Protein AF-A0A7W0L4Z2-F1 (afdb_monomer)

Secondary structure (DSSP, 8-state):
--------PPP---TT--TTTSPPP-HHHHHHHHHHHHHHHHHHHHHHGGGS-SS--SGGGGTTTTT----

Solvent-accessible surface area (backbone atoms only — not comparable to full-atom values): 4784 Å² total; per-residue (Å²): 134,56,67,84,80,84,86,87,84,80,86,46,72,70,48,77,81,45,80,95,80,55,72,63,71,50,73,67,55,37,52,50,43,46,63,76,40,46,65,60,53,48,53,49,49,68,64,46,58,80,69,56,68,90,70,78,87,53,72,34,67,58,63,52,71,84,67,70,87,79,135

Foldseek 3Di:
DLDPDDDDDDDQADAPPDPPPGDHDDPVSSVVSCVVCVVVVVVVCVVVVVVPDPDPPDPSNCVCPVVDDDD

Radius of gyration: 19.13 Å; Cα contacts (8 Å, |Δi|>4): 34; chains: 1; bounding box: 39×20×52 Å

Mean predicted aligned error: 4.81 Å

Structure (mmCIF, N/CA/C/O backbone):
data_AF-A0A7W0L4Z2-F1
#
_entry.id   AF-A0A7W0L4Z2-F1
#
loop_
_atom_site.group_PDB
_atom_site.id
_atom_site.type_symbol
_atom_site.label_atom_id
_atom_site.label_alt_id
_atom_site.label_comp_id
_atom_site.label_asym_id
_atom_site.label_entity_id
_atom_site.label_seq_id
_atom_site.pdbx_PDB_ins_code
_atom_site.Cartn_x
_atom_site.Cartn_y
_atom_site.Cartn_z
_atom_site.occupancy
_atom_site.B_iso_or_equiv
_atom_site.auth_seq_id
_atom_site.auth_comp_id
_atom_site.auth_asym_id
_atom_site.auth_atom_id
_atom_site.pdbx_PDB_model_num
ATOM 1 N N . LEU A 1 1 ? -3.916 9.107 17.437 1.00 76.75 1 LEU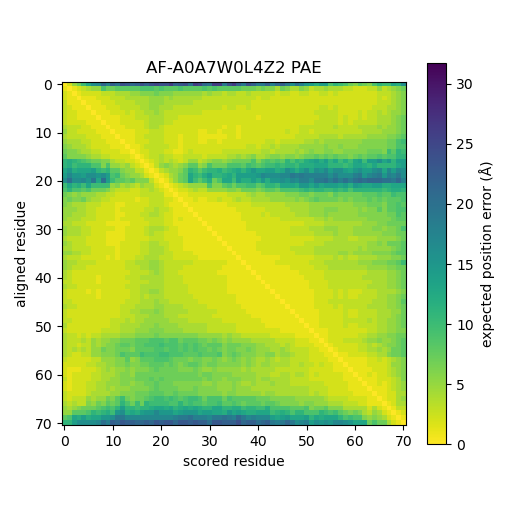 A N 1
ATOM 2 C CA . LEU A 1 1 ? -3.131 8.167 16.603 1.00 76.75 1 LEU A CA 1
ATOM 3 C C . LEU A 1 1 ? -3.411 6.772 17.148 1.00 76.75 1 LEU A C 1
ATOM 5 O O . LEU A 1 1 ? -3.465 6.674 18.356 1.00 76.75 1 LEU A O 1
ATOM 9 N N . GLU A 1 2 ? -3.722 5.799 16.284 1.00 91.12 2 GLU A N 1
ATOM 10 C CA . GLU A 1 2 ? -4.073 4.376 16.553 1.00 91.12 2 GLU A CA 1
ATOM 11 C C . GLU A 1 2 ? -4.793 3.859 15.295 1.00 91.12 2 GLU A C 1
ATOM 13 O O . GLU A 1 2 ? -6.008 3.656 15.258 1.00 91.12 2 GLU A O 1
ATOM 18 N N . ILE A 1 3 ? -4.051 3.812 14.187 1.00 93.25 3 ILE A N 1
ATOM 19 C CA . ILE A 1 3 ? -4.569 3.532 12.843 1.00 93.25 3 ILE A CA 1
ATOM 20 C C . ILE A 1 3 ? -4.118 2.112 12.476 1.00 93.25 3 ILE A C 1
ATOM 22 O O . ILE A 1 3 ? -2.915 1.856 12.489 1.00 93.25 3 ILE A O 1
ATOM 26 N N . CYS A 1 4 ? -5.040 1.189 12.147 1.00 92.88 4 CYS A N 1
ATOM 27 C CA . CYS A 1 4 ? -4.624 -0.042 11.457 1.00 92.88 4 CYS A CA 1
ATOM 28 C C . CYS A 1 4 ? -4.215 0.418 10.027 1.00 92.88 4 CYS A C 1
ATOM 30 O O . CYS A 1 4 ? -5.066 0.872 9.262 1.00 92.88 4 CYS A O 1
ATOM 32 N N . TYR A 1 5 ? -2.917 0.405 9.702 1.00 93.81 5 TYR A N 1
ATOM 33 C CA . TYR A 1 5 ? -2.366 0.904 8.430 1.00 93.81 5 TYR A CA 1
ATOM 34 C C . TYR A 1 5 ? -1.912 -0.257 7.543 1.00 93.81 5 TYR A C 1
ATOM 36 O O . TYR A 1 5 ? -1.293 -1.203 8.027 1.00 93.81 5 TYR A O 1
ATOM 44 N N . ALA A 1 6 ? -2.179 -0.161 6.242 1.00 94.50 6 ALA A N 1
ATOM 45 C CA . ALA A 1 6 ? -1.686 -1.092 5.235 1.00 94.50 6 ALA A CA 1
ATOM 46 C C . ALA A 1 6 ? -1.215 -0.315 4.000 1.00 94.50 6 ALA A C 1
ATOM 48 O O . ALA A 1 6 ? -1.829 0.683 3.626 1.00 94.50 6 ALA A O 1
ATOM 49 N N . ASN A 1 7 ? -0.136 -0.785 3.371 1.00 96.25 7 ASN A N 1
ATOM 50 C CA . ASN A 1 7 ? 0.396 -0.217 2.135 1.00 96.25 7 ASN A CA 1
ATOM 51 C C . ASN A 1 7 ? 0.055 -1.118 0.942 1.00 96.25 7 ASN A C 1
ATOM 53 O O . ASN A 1 7 ? 0.157 -2.340 1.043 1.00 96.25 7 ASN A O 1
ATOM 57 N N . VAL A 1 8 ? -0.275 -0.505 -0.194 1.00 96.25 8 VAL A N 1
ATOM 58 C CA . VAL A 1 8 ? -0.358 -1.176 -1.495 1.00 96.25 8 VAL A CA 1
ATOM 59 C C . VAL A 1 8 ? 0.687 -0.539 -2.402 1.00 96.25 8 VAL A C 1
ATOM 61 O O . VAL A 1 8 ? 0.495 0.571 -2.892 1.00 96.25 8 VAL A O 1
ATOM 64 N N . ALA A 1 9 ? 1.803 -1.239 -2.600 1.00 96.31 9 ALA A N 1
ATOM 65 C CA . ALA A 1 9 ? 2.874 -0.807 -3.488 1.00 96.31 9 ALA A CA 1
ATOM 66 C C . ALA A 1 9 ? 2.696 -1.447 -4.869 1.00 96.31 9 ALA A C 1
ATOM 68 O O . ALA A 1 9 ? 2.632 -2.672 -4.988 1.00 96.31 9 ALA A O 1
ATOM 69 N N . LEU A 1 10 ? 2.616 -0.615 -5.905 1.00 96.50 10 LEU A N 1
ATOM 70 C CA . LEU A 1 10 ? 2.634 -1.053 -7.295 1.00 96.50 10 LEU A CA 1
ATOM 71 C C . LEU A 1 10 ? 4.078 -1.004 -7.795 1.00 96.50 10 LEU A C 1
ATOM 73 O O . LEU A 1 10 ? 4.682 0.064 -7.796 1.00 96.50 10 LEU A O 1
ATOM 77 N N . ILE A 1 11 ? 4.613 -2.150 -8.214 1.00 95.19 11 ILE A N 1
ATOM 78 C CA . ILE A 1 11 ? 5.942 -2.217 -8.829 1.00 95.19 11 ILE A CA 1
ATOM 79 C C . ILE A 1 11 ? 5.860 -1.611 -10.232 1.00 95.19 11 ILE A C 1
ATOM 81 O O . ILE A 1 11 ? 5.060 -2.070 -11.050 1.00 95.19 11 ILE A O 1
ATOM 85 N N . THR A 1 12 ? 6.659 -0.576 -10.485 1.00 95.38 12 THR A N 1
ATOM 86 C CA . THR A 1 12 ? 6.694 0.156 -11.761 1.00 95.38 12 THR A CA 1
ATOM 87 C C . THR A 1 12 ? 7.904 -0.186 -12.620 1.00 95.38 12 THR A C 1
ATOM 89 O O . THR A 1 12 ? 7.822 -0.094 -13.838 1.00 95.38 12 THR A O 1
ATOM 92 N N . ASP A 1 13 ? 9.000 -0.606 -11.999 1.00 94.69 13 ASP A N 1
ATOM 93 C CA . ASP A 1 13 ? 10.298 -0.836 -12.627 1.00 94.69 13 ASP A CA 1
ATOM 94 C C . ASP A 1 13 ? 11.220 -1.593 -11.646 1.00 94.69 13 ASP A C 1
ATOM 96 O O . ASP A 1 13 ? 10.782 -2.009 -10.567 1.00 94.69 13 ASP A O 1
ATOM 100 N N . TYR A 1 14 ? 12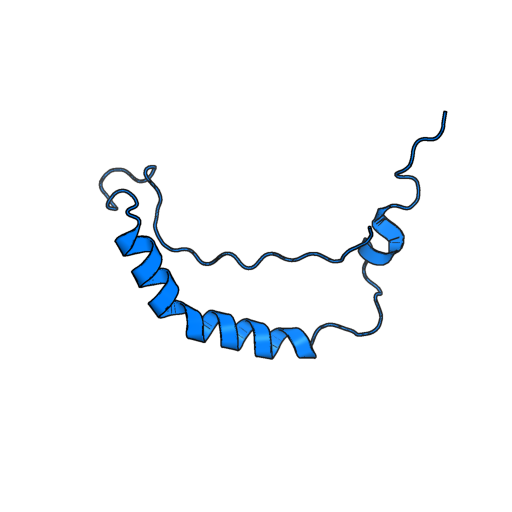.480 -1.796 -12.037 1.00 94.44 14 TYR A N 1
ATO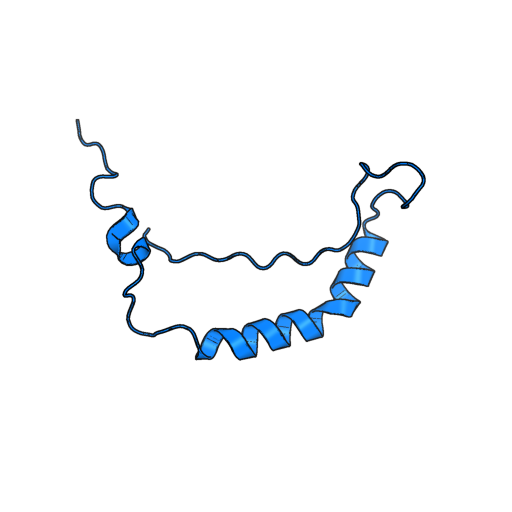M 101 C CA . TYR A 1 14 ? 13.506 -2.518 -11.272 1.00 94.44 14 TYR A CA 1
ATOM 102 C C . TYR A 1 14 ? 14.559 -1.597 -10.628 1.00 94.44 14 TYR A C 1
ATOM 104 O O . TYR A 1 14 ? 15.592 -2.078 -10.155 1.00 94.44 14 TYR A O 1
ATOM 112 N N . ASP A 1 15 ? 14.291 -0.290 -10.569 1.00 93.12 15 ASP A N 1
ATOM 113 C CA . ASP A 1 15 ? 15.224 0.745 -10.124 1.00 93.12 15 ASP A CA 1
ATOM 114 C C . ASP A 1 15 ? 16.546 0.707 -10.929 1.00 93.12 15 ASP A C 1
ATOM 116 O O . ASP A 1 15 ? 16.602 0.234 -12.064 1.00 93.12 15 ASP A O 1
ATOM 120 N N . VAL A 1 16 ? 17.630 1.247 -10.377 1.00 92.44 16 VAL A N 1
ATOM 121 C CA . VAL A 1 16 ? 18.963 1.275 -11.006 1.00 92.44 16 VAL A CA 1
ATOM 122 C C . VAL A 1 16 ? 19.872 0.118 -10.578 1.00 92.44 16 VAL A C 1
ATOM 124 O O . VAL A 1 16 ? 21.018 0.041 -11.013 1.00 92.44 16 VAL A O 1
ATOM 127 N N . GLY A 1 17 ? 19.396 -0.755 -9.686 1.00 88.00 17 GLY A N 1
ATOM 128 C CA . GLY A 1 17 ? 20.220 -1.761 -9.006 1.00 88.00 17 GLY A CA 1
ATOM 129 C C . GLY A 1 17 ? 20.390 -3.090 -9.746 1.00 88.00 17 GLY A C 1
ATOM 130 O O . GLY A 1 17 ? 21.097 -3.966 -9.250 1.00 88.00 17 GLY A O 1
ATOM 131 N N . VAL A 1 18 ? 19.735 -3.267 -10.893 1.00 87.50 18 VAL A N 1
ATOM 132 C CA . VAL A 1 18 ? 19.721 -4.525 -11.651 1.00 87.50 18 VAL A CA 1
ATOM 133 C C . VAL A 1 18 ? 20.561 -4.363 -12.920 1.00 87.50 18 VAL A C 1
ATOM 135 O O . VAL A 1 18 ? 20.103 -3.868 -13.948 1.00 87.50 18 VAL A O 1
ATOM 138 N N . GLU A 1 19 ? 21.834 -4.755 -12.834 1.00 81.94 19 GLU A N 1
ATOM 139 C CA . GLU A 1 19 ? 22.788 -4.640 -13.942 1.00 81.94 19 GLU A CA 1
ATOM 140 C C . GLU A 1 19 ? 22.529 -5.691 -15.035 1.00 81.94 19 GLU A C 1
ATOM 142 O O . GLU A 1 19 ? 22.384 -6.878 -14.755 1.00 81.94 19 GLU A O 1
ATOM 147 N N . GLY A 1 20 ? 22.517 -5.268 -16.302 1.00 79.94 20 GLY A N 1
ATOM 148 C CA . GLY A 1 20 ? 22.502 -6.161 -17.471 1.00 79.94 20 GLY A CA 1
ATOM 149 C C . GLY A 1 20 ? 21.165 -6.842 -17.792 1.00 79.94 20 GLY A C 1
ATOM 150 O O . GLY A 1 20 ? 21.028 -7.388 -18.885 1.00 79.94 20 GLY A O 1
ATOM 151 N N . GLU A 1 21 ? 20.183 -6.783 -16.890 1.00 81.31 21 GLU A N 1
ATOM 152 C CA . GLU A 1 21 ? 18.871 -7.430 -17.058 1.00 81.31 21 GLU A CA 1
ATOM 153 C C . GLU A 1 21 ? 17.705 -6.437 -17.205 1.00 81.31 21 GLU A C 1
ATOM 155 O O . GLU A 1 21 ? 16.654 -6.810 -17.727 1.00 81.31 21 GLU A O 1
ATOM 160 N N . SER A 1 22 ? 17.880 -5.171 -16.807 1.00 85.12 22 SER A N 1
ATOM 161 C CA . SER A 1 22 ? 16.865 -4.124 -16.967 1.00 85.12 22 SER A CA 1
ATOM 162 C C . SER A 1 22 ? 17.471 -2.755 -17.259 1.00 85.12 22 SER A C 1
ATOM 164 O O . SER A 1 22 ? 18.597 -2.454 -16.866 1.00 85.12 22 SER A O 1
ATOM 166 N N . GLU A 1 23 ? 16.701 -1.904 -17.935 1.00 88.94 23 GLU A N 1
ATOM 167 C CA . GLU A 1 23 ? 17.043 -0.490 -18.086 1.00 88.94 23 GLU A CA 1
ATOM 168 C C . GLU A 1 23 ? 16.851 0.259 -16.760 1.00 88.94 23 GLU A C 1
ATOM 170 O O . GLU A 1 23 ? 15.985 -0.092 -15.957 1.00 88.94 23 GLU A O 1
ATOM 175 N N . ALA A 1 24 ? 17.661 1.298 -16.539 1.00 92.25 24 ALA A N 1
ATOM 176 C CA . ALA A 1 24 ? 17.515 2.184 -15.389 1.00 92.25 24 ALA A CA 1
ATOM 177 C C . ALA A 1 24 ? 16.165 2.915 -15.424 1.00 92.25 24 ALA A C 1
ATOM 179 O O . ALA A 1 24 ? 15.649 3.248 -16.493 1.00 92.25 24 ALA A O 1
ATOM 180 N N . VAL A 1 25 ? 15.625 3.213 -14.241 1.00 95.19 25 VAL A N 1
ATOM 181 C CA . VAL A 1 25 ? 14.335 3.894 -14.096 1.00 95.1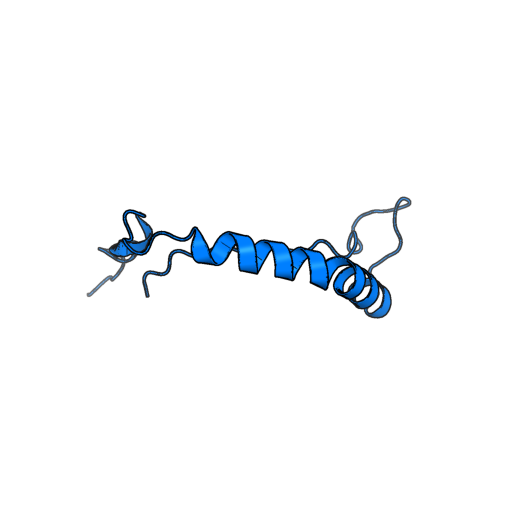9 25 VAL A CA 1
ATOM 182 C C . VAL A 1 25 ? 14.280 5.236 -14.839 1.00 95.19 25 VAL A C 1
ATOM 184 O O . VAL A 1 25 ? 15.190 6.066 -14.755 1.00 95.19 25 VAL A O 1
ATOM 187 N N . THR A 1 26 ? 13.162 5.477 -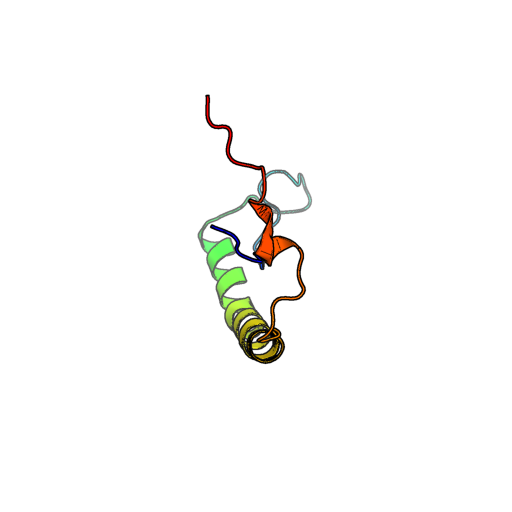15.525 1.00 96.19 26 THR A N 1
ATOM 188 C CA . THR A 1 26 ? 12.809 6.770 -16.125 1.00 96.19 26 THR A CA 1
ATOM 189 C C . THR A 1 26 ? 11.414 7.190 -15.677 1.00 96.19 26 THR A C 1
ATOM 191 O O . THR A 1 26 ? 10.567 6.356 -15.349 1.00 96.19 26 THR A O 1
ATOM 194 N N . HIS A 1 27 ? 11.154 8.498 -15.656 1.00 97.12 27 HIS A N 1
ATOM 195 C CA . HIS A 1 27 ? 9.847 9.016 -15.257 1.00 97.12 27 HIS A CA 1
ATOM 196 C C . HIS A 1 27 ? 8.733 8.522 -16.191 1.00 97.12 27 HIS A C 1
ATOM 198 O O . HIS A 1 27 ? 7.655 8.138 -15.738 1.00 97.12 27 HIS A O 1
ATOM 204 N N . GLU A 1 28 ? 9.007 8.501 -17.493 1.00 97.69 28 GLU A N 1
ATOM 205 C CA . GLU A 1 28 ? 8.070 8.086 -18.529 1.00 97.69 28 GLU A CA 1
ATOM 206 C C . GLU A 1 28 ? 7.671 6.613 -18.365 1.00 97.69 28 GLU A C 1
ATOM 208 O O . GLU A 1 28 ? 6.477 6.307 -18.367 1.00 97.69 28 GLU A O 1
ATOM 213 N N . ALA A 1 29 ? 8.645 5.722 -18.136 1.00 95.44 29 ALA A N 1
ATOM 214 C CA . ALA A 1 29 ? 8.390 4.295 -17.929 1.00 95.44 29 ALA A CA 1
ATOM 215 C C . ALA A 1 29 ? 7.567 4.037 -16.656 1.00 95.44 29 ALA A C 1
ATOM 217 O O . ALA A 1 29 ? 6.621 3.246 -16.671 1.00 95.44 29 ALA A O 1
ATOM 218 N N . VAL A 1 30 ? 7.859 4.764 -15.569 1.00 97.44 30 VAL A N 1
ATOM 219 C CA . VAL A 1 30 ? 7.078 4.689 -14.323 1.00 97.44 30 VAL A CA 1
ATOM 220 C C . VAL A 1 30 ? 5.609 5.024 -14.581 1.00 97.44 30 VAL A C 1
ATOM 222 O O . VAL A 1 30 ? 4.717 4.290 -14.149 1.00 97.44 30 VAL A O 1
ATOM 225 N N . ILE A 1 31 ? 5.337 6.116 -15.303 1.00 97.94 31 ILE A N 1
ATOM 226 C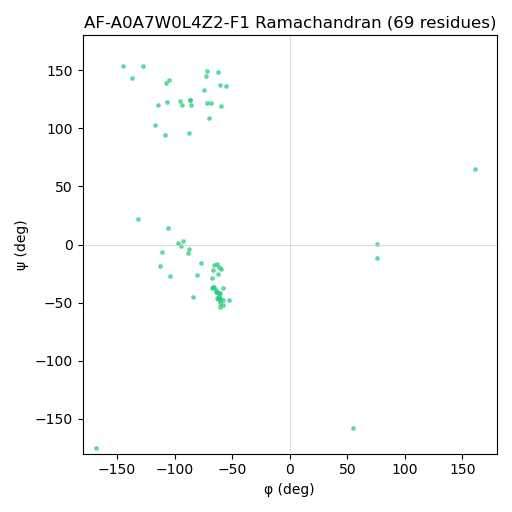 CA . ILE A 1 31 ? 3.968 6.551 -15.607 1.00 97.94 31 ILE A CA 1
ATOM 227 C C . ILE A 1 31 ? 3.253 5.558 -16.532 1.00 97.94 31 ILE A C 1
ATOM 229 O O . ILE A 1 31 ? 2.057 5.313 -16.348 1.00 97.94 31 ILE A O 1
ATOM 233 N N . GLU A 1 32 ? 3.955 4.955 -17.491 1.00 97.81 32 GLU A N 1
ATOM 234 C CA . GLU A 1 32 ? 3.396 3.922 -18.366 1.00 97.81 32 GLU A CA 1
ATOM 235 C C . GLU A 1 32 ? 2.908 2.706 -17.564 1.00 97.81 32 GLU A C 1
ATOM 237 O O . GLU A 1 32 ? 1.728 2.341 -17.648 1.00 97.81 32 GLU A O 1
ATOM 242 N N . VAL A 1 33 ? 3.771 2.124 -16.722 1.00 97.62 33 VAL A N 1
ATOM 243 C CA . VAL A 1 33 ? 3.417 0.949 -15.909 1.00 97.62 33 VAL A CA 1
ATOM 244 C C . VAL A 1 33 ? 2.342 1.291 -14.879 1.00 97.62 33 VAL A C 1
ATOM 246 O O . VAL A 1 33 ? 1.429 0.488 -14.643 1.00 97.62 33 VAL A O 1
ATOM 249 N N . PHE A 1 34 ? 2.385 2.498 -14.309 1.00 97.38 34 PHE A N 1
ATOM 250 C CA . PHE A 1 34 ? 1.350 2.976 -13.398 1.00 97.38 34 PHE A CA 1
ATOM 251 C C . PHE A 1 34 ? -0.021 3.031 -14.084 1.00 97.38 34 PHE A C 1
ATOM 253 O O . PHE A 1 34 ? -0.992 2.453 -13.590 1.00 97.38 34 PHE A O 1
ATOM 260 N N . ASN A 1 35 ? -0.106 3.661 -15.259 1.00 97.62 35 ASN A N 1
ATOM 261 C CA . ASN A 1 35 ? -1.353 3.780 -16.014 1.00 97.62 35 ASN A CA 1
ATOM 262 C C . ASN A 1 35 ? -1.881 2.418 -16.478 1.00 97.62 35 ASN A C 1
ATOM 264 O O . ASN A 1 35 ? -3.086 2.170 -16.381 1.00 97.62 35 ASN A O 1
ATOM 268 N N . ALA A 1 36 ? -0.993 1.514 -16.899 1.00 98.06 36 ALA A N 1
ATOM 269 C CA . ALA A 1 36 ? -1.354 0.159 -17.308 1.00 98.06 36 ALA A CA 1
ATOM 270 C C . ALA A 1 36 ? -1.975 -0.673 -16.169 1.00 98.06 36 ALA A C 1
ATOM 272 O O . ALA A 1 36 ? -2.757 -1.592 -16.425 1.00 98.06 36 ALA A O 1
ATOM 273 N N . ASN A 1 37 ? -1.665 -0.354 -14.907 1.00 97.94 37 ASN A N 1
ATOM 274 C CA . ASN A 1 37 ? -2.136 -1.109 -13.744 1.00 97.94 37 ASN A CA 1
ATOM 275 C C . ASN A 1 37 ? -3.157 -0.363 -12.874 1.00 97.94 37 ASN A C 1
ATOM 277 O O . ASN A 1 37 ? -3.749 -0.973 -11.981 1.00 97.94 37 ASN A O 1
ATOM 281 N N . ASN A 1 38 ? -3.433 0.914 -13.146 1.00 96.94 38 ASN A N 1
ATOM 282 C CA . ASN A 1 38 ? -4.324 1.730 -12.320 1.00 96.94 38 ASN A CA 1
ATOM 283 C C . ASN A 1 38 ? -5.740 1.131 -12.199 1.00 96.94 38 ASN A C 1
ATOM 285 O O . ASN A 1 38 ? -6.331 1.140 -11.121 1.00 96.94 38 ASN A O 1
ATOM 289 N N . ALA A 1 39 ? -6.273 0.535 -13.272 1.00 97.94 39 ALA A N 1
ATOM 290 C CA . ALA A 1 39 ? -7.566 -0.155 -13.225 1.00 97.94 39 ALA A CA 1
ATOM 291 C C . ALA A 1 39 ? -7.561 -1.328 -12.224 1.00 97.94 39 ALA A C 1
ATOM 293 O O . ALA A 1 39 ? -8.436 -1.411 -11.367 1.00 97.94 39 ALA A O 1
ATOM 294 N N . ARG A 1 40 ? -6.516 -2.167 -12.252 1.00 97.75 40 ARG A N 1
ATOM 295 C CA . ARG A 1 40 ? -6.355 -3.303 -11.327 1.00 97.75 40 ARG A CA 1
ATOM 296 C C . ARG A 1 40 ? -6.217 -2.842 -9.876 1.00 97.75 40 ARG A C 1
ATOM 298 O O . ARG A 1 40 ? -6.801 -3.449 -8.982 1.00 97.75 40 ARG A O 1
ATOM 305 N N . LEU A 1 41 ? -5.469 -1.760 -9.644 1.00 97.69 41 LEU A N 1
ATOM 306 C CA . LEU A 1 41 ? -5.333 -1.155 -8.317 1.00 97.69 41 LEU A CA 1
ATOM 307 C C . LEU A 1 41 ? -6.690 -0.672 -7.788 1.00 97.69 41 LEU A C 1
ATOM 309 O O . LEU A 1 41 ? -7.031 -0.930 -6.634 1.00 97.69 41 LEU A O 1
ATOM 313 N N . ARG A 1 42 ? -7.492 -0.011 -8.628 1.00 98.00 42 ARG A N 1
ATOM 314 C CA . ARG A 1 42 ? -8.841 0.436 -8.257 1.00 98.00 42 ARG A CA 1
ATOM 315 C C . ARG A 1 42 ? -9.752 -0.742 -7.925 1.00 98.00 42 ARG A C 1
ATOM 317 O O . ARG A 1 42 ? -10.399 -0.706 -6.883 1.00 98.00 42 ARG A O 1
ATOM 324 N N . ASP A 1 43 ? -9.763 -1.784 -8.751 1.00 98.38 43 ASP A N 1
ATOM 325 C CA . ASP A 1 43 ? -10.577 -2.983 -8.514 1.00 98.38 43 ASP A CA 1
ATOM 326 C C . ASP A 1 43 ? -10.200 -3.672 -7.194 1.00 98.38 43 ASP A C 1
ATOM 328 O O . ASP A 1 43 ? -11.072 -4.056 -6.406 1.00 98.38 43 ASP A O 1
ATOM 332 N N . LEU A 1 44 ? -8.899 -3.760 -6.893 1.00 97.94 44 LEU A N 1
ATOM 333 C CA . LEU A 1 44 ? -8.415 -4.243 -5.602 1.00 97.94 44 LEU A CA 1
ATOM 334 C C . LEU A 1 44 ? -8.968 -3.391 -4.453 1.00 97.94 44 LEU A C 1
ATOM 336 O O . LEU A 1 44 ? -9.567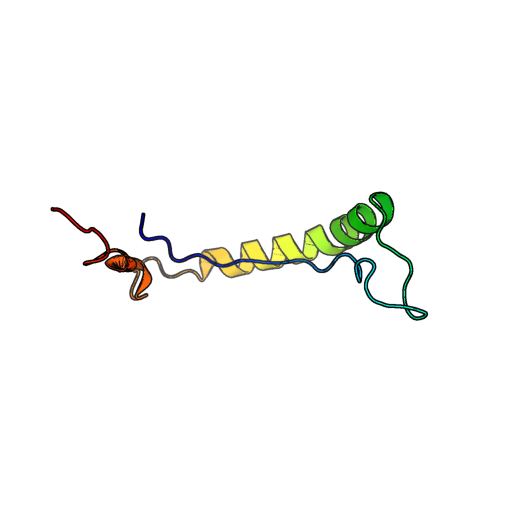 -3.940 -3.530 1.00 97.94 44 LEU A O 1
ATOM 340 N N . LEU A 1 45 ? -8.815 -2.066 -4.511 1.00 98.06 45 LEU A N 1
ATOM 341 C CA . LEU A 1 45 ? -9.281 -1.169 -3.450 1.00 98.06 45 LEU A CA 1
ATOM 342 C C . LEU A 1 45 ? -10.798 -1.270 -3.242 1.00 98.06 45 LEU A C 1
ATOM 344 O O . LEU A 1 45 ? -11.249 -1.441 -2.110 1.00 98.06 45 LEU A O 1
ATOM 348 N N . PHE A 1 46 ? -11.590 -1.232 -4.317 1.00 98.44 46 PHE A N 1
ATOM 349 C CA . PHE A 1 46 ? -13.049 -1.315 -4.223 1.00 98.44 46 PHE A CA 1
ATOM 350 C C . PHE A 1 46 ? -13.547 -2.683 -3.746 1.00 98.44 46 PHE A C 1
ATOM 352 O O . PHE A 1 46 ? -14.587 -2.750 -3.096 1.00 98.44 46 PHE A O 1
ATOM 359 N N . SER A 1 47 ? -12.810 -3.765 -4.010 1.00 98.38 47 SER A N 1
ATOM 360 C CA . SER A 1 47 ? -13.145 -5.093 -3.478 1.00 98.38 47 SER A CA 1
ATOM 361 C C . SER A 1 47 ? -12.685 -5.309 -2.030 1.00 98.38 47 SER A C 1
ATOM 363 O O . SER A 1 47 ? -13.281 -6.12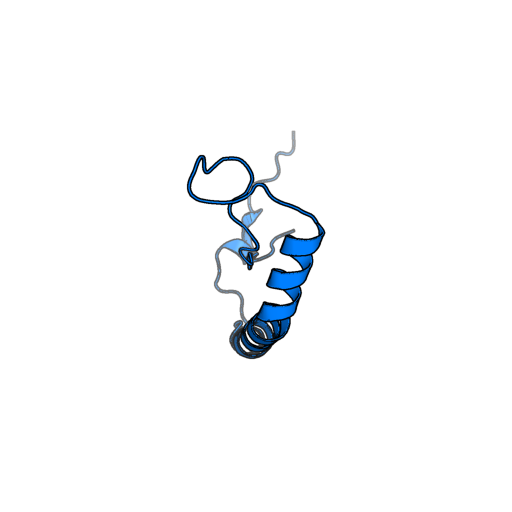0 -1.315 1.00 98.38 47 SER A O 1
ATOM 365 N N . LEU A 1 48 ? -11.637 -4.602 -1.590 1.00 97.56 48 LEU A N 1
ATOM 366 C CA . LEU A 1 48 ? -11.060 -4.711 -0.251 1.00 97.56 48 LEU A CA 1
ATOM 367 C C . LEU A 1 48 ? -11.808 -3.856 0.773 1.00 97.56 48 LEU A C 1
ATOM 369 O O . LEU A 1 48 ? -12.105 -4.355 1.855 1.00 97.56 48 LEU A O 1
ATOM 373 N N . ILE A 1 49 ? -12.141 -2.601 0.445 1.00 97.19 49 ILE A N 1
ATOM 374 C CA . ILE A 1 49 ? -12.762 -1.646 1.383 1.00 97.19 49 ILE A CA 1
ATOM 375 C C . ILE A 1 49 ? -14.020 -2.217 2.070 1.00 97.19 49 ILE A C 1
ATOM 377 O O . ILE A 1 49 ? -14.084 -2.156 3.297 1.00 97.19 49 ILE A O 1
ATOM 381 N N . PRO A 1 50 ? -14.989 -2.836 1.361 1.00 97.69 50 PRO A N 1
ATOM 382 C CA . PRO A 1 50 ? -16.188 -3.397 1.993 1.00 97.69 50 PRO A CA 1
ATOM 383 C C . PRO A 1 50 ? -15.913 -4.585 2.923 1.00 97.69 50 PRO A C 1
ATOM 385 O O . PRO A 1 50 ? -16.776 -4.951 3.715 1.00 97.69 50 PRO A O 1
ATOM 388 N N . LYS A 1 51 ? -14.740 -5.221 2.808 1.00 96.81 51 LYS A N 1
ATOM 389 C CA . LYS A 1 51 ? -14.330 -6.359 3.644 1.00 96.81 51 LYS A CA 1
ATOM 390 C C . LYS A 1 51 ? -13.621 -5.920 4.924 1.00 96.81 51 LYS A C 1
ATOM 392 O O . LYS A 1 51 ? -13.331 -6.772 5.760 1.00 96.81 51 LYS A O 1
ATOM 397 N N . ILE A 1 52 ? -13.315 -4.630 5.076 1.00 95.44 52 ILE A N 1
ATOM 398 C CA . ILE A 1 52 ? -12.716 -4.103 6.302 1.00 95.44 52 ILE A CA 1
ATOM 399 C C . ILE A 1 52 ? -13.769 -4.188 7.419 1.00 95.44 52 ILE A C 1
ATOM 401 O O . ILE A 1 52 ? -14.842 -3.597 7.277 1.00 95.44 52 ILE A O 1
ATOM 405 N N . PRO A 1 53 ? -13.494 -4.902 8.528 1.00 93.94 53 PRO A N 1
ATOM 406 C CA . PRO A 1 53 ? -14.430 -4.996 9.642 1.00 93.94 53 PRO A CA 1
ATOM 407 C C . PRO A 1 53 ? -14.733 -3.620 10.240 1.00 93.94 53 PRO A C 1
ATOM 409 O O . PRO A 1 53 ? -13.828 -2.811 10.453 1.00 93.94 53 PRO A O 1
ATOM 412 N N . THR A 1 54 ? -16.004 -3.367 10.550 1.00 91.88 54 THR A N 1
ATOM 413 C CA . THR A 1 54 ? -16.435 -2.144 11.248 1.00 91.88 54 THR A CA 1
ATOM 414 C C . THR A 1 54 ? -15.931 -2.115 12.689 1.00 91.88 54 THR A C 1
ATOM 416 O O . THR A 1 54 ? -15.533 -1.066 13.195 1.00 91.88 54 THR A O 1
ATOM 419 N N . GLU A 1 55 ? -15.914 -3.275 13.345 1.00 92.56 55 GLU A N 1
ATOM 420 C CA . GLU A 1 55 ? -15.363 -3.450 14.683 1.00 92.56 55 GLU A CA 1
ATOM 421 C C . GLU A 1 55 ? -13.859 -3.726 14.616 1.00 92.56 55 GLU A C 1
ATOM 423 O O . GLU A 1 55 ? -13.397 -4.672 13.974 1.00 92.56 55 GLU A O 1
ATOM 428 N N . ARG A 1 56 ? -13.072 -2.903 15.316 1.00 91.81 56 ARG A N 1
ATOM 429 C CA . ARG A 1 56 ? -11.619 -3.073 15.396 1.00 91.81 56 ARG A CA 1
ATOM 430 C C . ARG A 1 56 ? -11.263 -4.011 16.540 1.00 91.81 56 ARG A C 1
ATOM 432 O O . ARG A 1 56 ? -11.104 -3.580 17.675 1.00 91.81 56 ARG A O 1
ATOM 439 N N . THR A 1 57 ? -11.068 -5.280 16.210 1.00 93.31 57 THR A N 1
ATOM 440 C CA . THR A 1 57 ? -10.487 -6.289 17.113 1.00 93.31 57 THR A CA 1
ATOM 441 C C . THR A 1 57 ? -8.960 -6.414 16.945 1.00 93.31 57 THR A C 1
ATOM 443 O O . THR A 1 57 ? -8.323 -7.242 17.592 1.00 93.31 57 THR A O 1
ATOM 446 N N . CYS A 1 58 ? -8.365 -5.577 16.077 1.00 92.88 58 CYS A N 1
ATOM 447 C CA . CYS A 1 58 ? -6.930 -5.499 15.771 1.00 92.88 58 CYS A CA 1
ATOM 448 C C . CYS A 1 58 ? -6.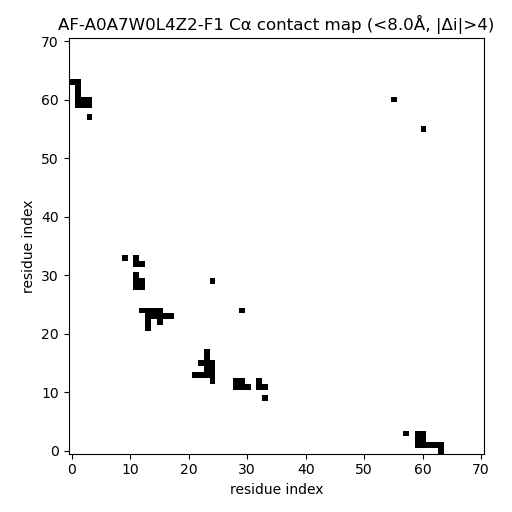151 -4.853 16.952 1.00 92.88 58 CYS A C 1
ATOM 450 O O . CYS A 1 58 ? -6.648 -3.885 17.535 1.00 92.88 58 CYS A O 1
ATOM 452 N N . PRO A 1 59 ? -4.903 -5.269 17.264 1.00 92.94 59 PRO A N 1
ATOM 453 C CA . PRO A 1 59 ? -4.070 -4.609 18.284 1.00 92.94 59 PRO A CA 1
ATOM 454 C C . PRO A 1 59 ? -3.783 -3.129 18.002 1.00 92.94 59 PRO A C 1
ATOM 456 O O . PRO A 1 59 ? -3.488 -2.365 18.918 1.00 92.94 59 PRO A O 1
ATOM 459 N N . CYS A 1 60 ? -3.900 -2.684 16.743 1.00 93.75 60 CYS A N 1
ATOM 460 C CA . CYS A 1 60 ? -3.712 -1.274 16.397 1.00 93.75 60 CYS A CA 1
ATOM 461 C C . CYS A 1 60 ? -4.750 -0.351 17.057 1.00 93.75 60 CYS A C 1
ATOM 463 O O . CYS A 1 60 ? -4.522 0.855 17.099 1.00 93.75 60 CYS A O 1
ATOM 465 N N . ALA A 1 61 ? -5.865 -0.892 17.568 1.00 93.25 61 ALA A N 1
ATOM 466 C CA . ALA A 1 61 ? -6.887 -0.129 18.281 1.00 93.25 61 ALA A CA 1
ATOM 467 C C . ALA A 1 61 ? -6.403 0.442 19.623 1.00 93.25 61 ALA A C 1
ATOM 469 O O . ALA A 1 61 ? -6.993 1.411 20.084 1.00 93.25 61 ALA A O 1
ATOM 470 N N . SER A 1 62 ? -5.357 -0.138 20.219 1.00 93.62 62 SER A N 1
ATOM 471 C CA . SER A 1 62 ? -4.758 0.301 21.488 1.00 93.62 62 SER A CA 1
ATOM 472 C C . SER A 1 62 ? -3.232 0.421 21.397 1.00 93.62 62 SER A C 1
ATOM 474 O O . SER A 1 62 ? -2.529 0.314 22.402 1.00 93.62 62 SER A O 1
ATOM 476 N N . ALA A 1 63 ? -2.689 0.576 20.184 1.00 94.12 63 ALA A N 1
ATOM 477 C CA . ALA A 1 63 ? -1.248 0.511 19.932 1.00 94.12 63 ALA A CA 1
ATOM 478 C C . ALA A 1 63 ? -0.431 1.586 20.659 1.00 94.12 63 ALA A C 1
ATOM 480 O O . ALA A 1 63 ? 0.779 1.422 20.795 1.00 94.12 63 ALA A O 1
ATOM 481 N N . LEU A 1 64 ? -1.052 2.681 21.107 1.00 94.06 64 LEU A N 1
ATOM 482 C CA . LEU A 1 64 ? -0.346 3.724 21.849 1.00 94.06 64 LEU A CA 1
ATOM 483 C C . LEU A 1 64 ? -0.485 3.597 23.365 1.00 94.06 64 LEU A C 1
ATOM 485 O O . LEU A 1 64 ? 0.073 4.420 24.096 1.00 94.06 64 LEU A O 1
ATOM 489 N N . GLN A 1 65 ? -1.180 2.574 23.863 1.00 93.62 65 GLN A N 1
ATOM 490 C CA . GLN A 1 65 ? -1.281 2.334 25.294 1.00 93.62 65 GLN A CA 1
ATOM 491 C C . GLN A 1 65 ? 0.117 2.122 25.898 1.00 93.62 65 GLN A C 1
ATOM 493 O O . GLN A 1 65 ? 0.845 1.210 25.519 1.00 93.62 65 GLN A O 1
ATOM 498 N N . GLY A 1 66 ? 0.502 2.994 26.833 1.00 92.38 66 GLY A N 1
ATOM 499 C CA . GLY A 1 66 ? 1.826 2.971 27.467 1.00 92.38 66 GLY A CA 1
ATOM 500 C C . GLY A 1 66 ? 2.974 3.515 26.608 1.00 92.38 66 GLY A C 1
ATOM 501 O O . GLY A 1 66 ? 4.103 3.565 27.081 1.00 92.38 66 GLY A O 1
ATOM 502 N N . ALA A 1 67 ? 2.712 3.964 25.377 1.00 92.44 67 ALA A N 1
ATOM 503 C CA . ALA A 1 67 ? 3.740 4.534 24.502 1.00 92.44 67 ALA A CA 1
ATOM 504 C C . ALA A 1 67 ? 4.117 5.979 24.876 1.00 92.44 67 ALA A C 1
ATOM 506 O O . ALA A 1 67 ? 5.142 6.494 24.428 1.00 92.44 67 ALA A O 1
ATOM 507 N N . ARG A 1 68 ? 3.288 6.655 25.681 1.00 89.56 68 ARG A N 1
ATOM 508 C CA . ARG A 1 68 ? 3.578 8.003 26.169 1.00 89.56 68 ARG A CA 1
ATOM 509 C C . ARG A 1 68 ? 4.427 7.924 27.432 1.00 89.56 68 ARG A C 1
ATOM 511 O O . ARG A 1 68 ? 3.985 7.391 28.444 1.00 89.56 68 ARG A O 1
ATOM 518 N N . TYR A 1 69 ? 5.613 8.514 27.369 1.00 86.44 69 TYR A N 1
ATOM 519 C CA . TYR A 1 69 ? 6.397 8.843 28.551 1.00 86.44 69 TYR A CA 1
ATOM 520 C C . TYR A 1 69 ? 5.960 10.217 29.074 1.00 86.44 69 TYR A C 1
ATOM 522 O O . TYR A 1 69 ? 5.969 11.195 28.322 1.00 86.44 69 TYR A O 1
ATOM 530 N N . GLU A 1 70 ? 5.563 10.287 30.343 1.00 79.19 70 GLU A N 1
ATOM 531 C CA . GLU A 1 70 ? 5.360 11.540 31.072 1.00 79.19 70 GLU A CA 1
ATOM 532 C C . GLU A 1 70 ? 6.406 11.595 32.200 1.00 79.19 70 GLU A C 1
ATOM 534 O O . GLU A 1 70 ? 6.461 10.649 32.989 1.00 79.19 70 GLU A O 1
ATOM 539 N N . PRO A 1 71 ? 7.284 12.618 32.223 1.00 70.31 71 PRO A N 1
ATOM 540 C CA . PRO A 1 71 ? 8.256 12.811 33.297 1.00 70.31 71 PRO A CA 1
ATOM 541 C C . PRO A 1 71 ? 7.617 13.218 34.628 1.00 70.31 71 PRO A C 1
ATOM 543 O O . PRO A 1 71 ? 6.544 13.865 34.605 1.00 70.31 71 PRO A O 1
#

pLDDT: mean 93.35, std 5.59, range [70.31, 98.44]

Sequence (71 aa):
LEICYANVALITDYDVGVEGESEAVTHEAVIEVFNANNARLRDLLFSLIPKIPTERTCPCASALQGARYEP